Protein AF-A0A994J4E2-F1 (afdb_monomer)

Organism: Homo sapiens (NCBI:txid9606)

pLDDT: mean 79.65, std 12.34, range [60.25, 97.19]

Solvent-accessible surface area (backbone atoms only — not comparable to full-atom values): 2993 Å² total; per-residue (Å²): 109,69,68,59,52,50,51,52,49,53,56,26,72,77,36,73,48,64,42,63,47,63,46,93,92,52,74,72,66,46,52,42,48,81,49,70,90,64,77,72,74,79,78,80,88,129

Sequence (46 aa):
MCAARLAAAAAAAQSVYAFSARPLAGGEPVSLGSLRGKVQPPLPDH

Structure (mmCIF, N/CA/C/O backbone):
data_AF-A0A994J4E2-F1
#
_entry.id   AF-A0A994J4E2-F1
#
loop_
_atom_site.group_PDB
_atom_site.id
_atom_site.type_symbol
_atom_site.label_atom_id
_atom_site.label_alt_id
_atom_site.label_comp_id
_atom_site.label_asym_id
_atom_site.label_entity_id
_atom_site.label_seq_id
_atom_site.pdbx_PDB_ins_code
_atom_site.Cartn_x
_atom_site.Cartn_y
_atom_site.Cartn_z
_atom_site.occupancy
_atom_site.B_iso_or_equiv
_atom_site.auth_seq_id
_atom_site.auth_comp_id
_atom_site.auth_asym_id
_atom_site.auth_atom_id
_atom_site.pdbx_PDB_model_num
ATOM 1 N N . MET A 1 1 ? 6.971 -23.282 -1.699 1.00 65.88 1 MET A N 1
ATOM 2 C CA . MET A 1 1 ? 6.147 -22.147 -1.204 1.00 65.88 1 MET A CA 1
ATOM 3 C C . MET A 1 1 ? 6.842 -21.299 -0.135 1.00 65.88 1 MET A C 1
ATOM 5 O O . MET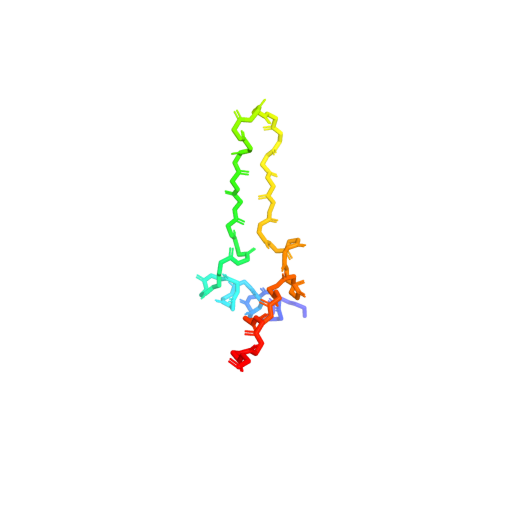 A 1 1 ? 6.804 -20.084 -0.265 1.00 65.88 1 MET A O 1
ATOM 9 N N . CYS A 1 2 ? 7.486 -21.881 0.889 1.00 69.12 2 CYS A N 1
ATOM 10 C CA . CYS A 1 2 ? 8.115 -21.108 1.978 1.00 69.12 2 CYS A CA 1
ATOM 11 C C . CYS A 1 2 ? 9.247 -20.171 1.496 1.00 69.12 2 CYS A C 1
ATOM 13 O O . CYS A 1 2 ? 9.231 -18.980 1.788 1.00 69.12 2 CYS A O 1
ATOM 15 N N . ALA A 1 3 ? 10.153 -20.674 0.647 1.00 64.44 3 ALA A N 1
ATOM 16 C CA . ALA A 1 3 ? 11.251 -19.882 0.077 1.00 64.44 3 ALA A CA 1
ATOM 17 C C . ALA A 1 3 ? 10.774 -18.719 -0.816 1.00 64.44 3 ALA A C 1
ATOM 19 O O . ALA A 1 3 ? 11.331 -17.629 -0.762 1.00 64.44 3 ALA A O 1
ATOM 20 N N . ALA A 1 4 ? 9.696 -18.915 -1.585 1.00 66.00 4 ALA A N 1
ATOM 21 C CA . ALA A 1 4 ? 9.108 -17.859 -2.415 1.00 66.00 4 ALA A CA 1
ATOM 22 C C . ALA A 1 4 ? 8.466 -16.746 -1.567 1.00 66.00 4 ALA A C 1
ATOM 24 O O . ALA A 1 4 ? 8.580 -15.570 -1.898 1.00 66.00 4 ALA A O 1
ATOM 25 N N . ARG A 1 5 ? 7.835 -17.109 -0.441 1.00 68.31 5 ARG A N 1
ATOM 26 C CA . ARG A 1 5 ? 7.305 -16.142 0.532 1.00 68.31 5 ARG A CA 1
ATOM 27 C C . ARG A 1 5 ? 8.421 -15.356 1.220 1.00 68.31 5 ARG A C 1
ATOM 29 O O . ARG A 1 5 ? 8.292 -14.148 1.363 1.00 68.31 5 ARG A O 1
ATOM 36 N N . LEU A 1 6 ? 9.521 -16.018 1.580 1.00 67.12 6 LEU A N 1
ATOM 37 C CA . LEU A 1 6 ? 10.702 -15.373 2.165 1.00 67.12 6 LEU A CA 1
ATOM 38 C C . LEU A 1 6 ? 11.383 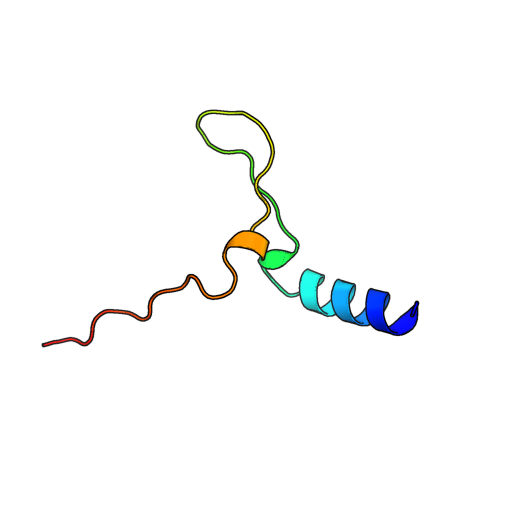-14.413 1.179 1.00 67.12 6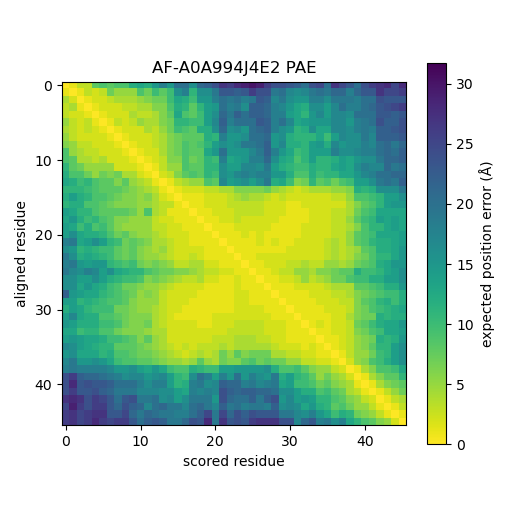 LEU A C 1
ATOM 40 O O . LEU A 1 6 ? 11.697 -13.287 1.549 1.00 67.12 6 LEU A O 1
ATOM 44 N N . ALA A 1 7 ? 11.539 -14.811 -0.085 1.00 65.38 7 ALA A N 1
ATOM 45 C CA . ALA A 1 7 ? 12.100 -13.952 -1.127 1.00 65.38 7 ALA A CA 1
ATOM 46 C C . ALA A 1 7 ? 11.210 -12.730 -1.416 1.00 65.38 7 ALA A C 1
ATOM 48 O O . ALA A 1 7 ? 11.708 -11.611 -1.532 1.00 65.38 7 ALA A O 1
ATOM 49 N N . ALA A 1 8 ? 9.887 -12.918 -1.467 1.00 65.12 8 ALA A N 1
ATOM 50 C CA . ALA A 1 8 ? 8.936 -11.820 -1.623 1.00 65.12 8 ALA A CA 1
ATOM 51 C C . ALA A 1 8 ? 8.946 -10.867 -0.416 1.00 65.12 8 ALA A C 1
ATOM 53 O O . ALA A 1 8 ? 8.885 -9.654 -0.602 1.00 65.12 8 ALA A O 1
ATOM 54 N N . ALA A 1 9 ? 9.072 -11.393 0.806 1.00 64.19 9 ALA A N 1
ATOM 55 C CA . ALA A 1 9 ? 9.192 -10.590 2.019 1.00 64.19 9 ALA A CA 1
ATOM 56 C C . ALA A 1 9 ? 10.506 -9.793 2.061 1.00 64.19 9 ALA A C 1
ATOM 58 O O . ALA A 1 9 ? 10.488 -8.625 2.431 1.00 64.19 9 ALA A O 1
ATOM 59 N N . ALA A 1 10 ? 11.625 -10.375 1.622 1.00 65.06 10 ALA A N 1
ATOM 60 C CA . ALA A 1 10 ? 12.912 -9.683 1.538 1.00 65.06 10 ALA A CA 1
ATOM 61 C C . ALA A 1 10 ? 12.908 -8.565 0.479 1.00 65.06 10 ALA A C 1
ATOM 63 O O . ALA A 1 10 ? 13.372 -7.459 0.745 1.00 65.06 10 ALA A O 1
ATOM 64 N N . ALA A 1 11 ? 12.322 -8.818 -0.697 1.00 63.06 11 AL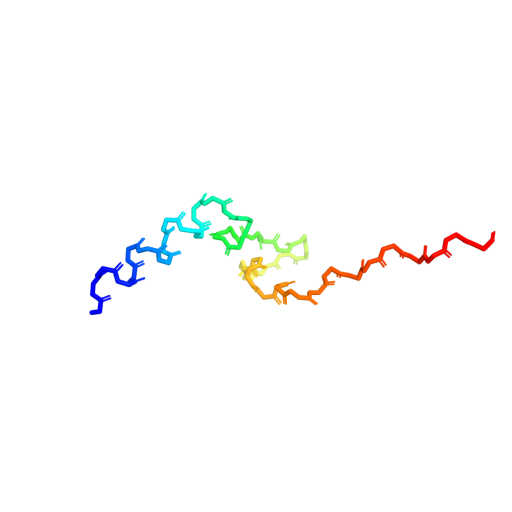A A N 1
ATOM 65 C CA . ALA A 1 11 ? 12.149 -7.799 -1.733 1.00 63.06 11 ALA A CA 1
ATOM 66 C C . ALA A 1 11 ? 11.180 -6.687 -1.296 1.00 63.06 11 ALA A C 1
ATOM 68 O O . ALA A 1 11 ? 11.387 -5.516 -1.609 1.00 63.06 11 ALA A O 1
ATOM 69 N N . ALA A 1 12 ? 10.131 -7.038 -0.545 1.00 63.31 12 ALA A N 1
ATOM 70 C CA . ALA A 1 12 ? 9.227 -6.065 0.052 1.00 63.31 12 ALA A CA 1
ATOM 71 C C . ALA A 1 12 ? 9.923 -5.251 1.155 1.00 63.31 12 ALA A C 1
ATOM 73 O O . ALA A 1 12 ? 9.726 -4.047 1.203 1.00 63.31 12 ALA A O 1
ATOM 74 N N . ALA A 1 13 ? 10.781 -5.856 1.983 1.00 63.72 13 ALA A N 1
ATOM 75 C CA . ALA A 1 13 ? 11.528 -5.158 3.035 1.00 63.72 13 ALA A CA 1
ATOM 76 C C . ALA A 1 13 ? 12.496 -4.092 2.489 1.00 63.72 13 ALA A C 1
ATOM 78 O O . ALA A 1 13 ? 12.796 -3.122 3.176 1.00 63.72 13 ALA A O 1
ATOM 79 N N . GLN A 1 14 ? 12.948 -4.244 1.242 1.00 75.00 14 GLN A N 1
ATOM 80 C CA . GLN A 1 14 ? 13.759 -3.248 0.532 1.00 75.00 14 GLN A CA 1
ATOM 81 C C . GLN A 1 14 ? 12.914 -2.254 -0.284 1.00 75.00 14 GLN A C 1
ATOM 83 O O . GLN A 1 14 ? 13.452 -1.406 -0.992 1.00 75.00 14 GLN A O 1
ATOM 88 N N . SER A 1 15 ? 11.586 -2.356 -0.216 1.00 81.81 15 SER A N 1
ATOM 89 C CA . SER A 1 15 ? 10.652 -1.587 -1.026 1.00 81.81 15 SER A CA 1
ATOM 90 C C . SER A 1 15 ? 9.663 -0.810 -0.163 1.00 81.81 15 SER A C 1
ATOM 92 O O . SER A 1 15 ? 9.184 -1.275 0.867 1.00 81.81 15 SER A O 1
ATOM 94 N N . VAL A 1 16 ? 9.246 0.357 -0.655 1.00 84.31 16 VAL A N 1
ATOM 95 C CA . VAL A 1 16 ? 8.154 1.138 -0.055 1.00 84.31 16 VAL A CA 1
ATOM 96 C C . VAL A 1 16 ? 6.843 0.344 0.044 1.00 84.31 16 VAL A C 1
ATOM 98 O O . VAL A 1 16 ? 5.997 0.649 0.876 1.00 84.31 16 VAL A O 1
ATOM 101 N N . TYR A 1 17 ? 6.671 -0.717 -0.751 1.00 86.75 17 TYR A N 1
ATOM 102 C CA . TYR A 1 17 ? 5.447 -1.520 -0.779 1.00 86.75 17 TYR A CA 1
ATOM 103 C C . TYR A 1 17 ? 5.212 -2.393 0.466 1.00 86.75 17 TYR A C 1
ATOM 105 O O . TYR A 1 17 ? 4.086 -2.855 0.645 1.00 86.75 17 TYR A O 1
ATOM 113 N N . ALA A 1 18 ? 6.218 -2.618 1.325 1.00 88.44 18 ALA A N 1
ATOM 114 C CA . ALA A 1 18 ? 6.016 -3.287 2.619 1.00 88.44 18 ALA A CA 1
ATOM 115 C C . ALA A 1 18 ? 5.379 -2.384 3.683 1.00 88.44 18 ALA A C 1
ATOM 117 O O . ALA A 1 18 ? 4.960 -2.874 4.730 1.00 88.44 18 ALA A O 1
ATOM 118 N N . PHE A 1 19 ? 5.307 -1.077 3.433 1.00 87.69 19 PHE A N 1
ATOM 119 C CA . PHE A 1 19 ? 4.810 -0.110 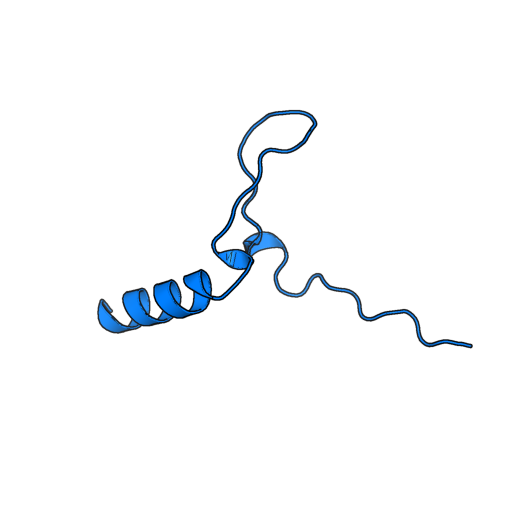4.399 1.00 87.69 19 PHE A CA 1
ATOM 120 C C . PHE A 1 19 ? 3.327 0.204 4.172 1.00 87.69 19 PHE A C 1
ATOM 122 O O . PHE A 1 19 ? 2.779 0.092 3.069 1.00 87.69 19 PHE A O 1
ATOM 129 N N . SER A 1 20 ? 2.676 0.637 5.246 1.00 92.75 20 SER A N 1
ATOM 130 C CA . SER A 1 20 ? 1.315 1.167 5.242 1.00 92.75 20 SER A CA 1
ATOM 131 C C . SER A 1 20 ? 1.262 2.456 6.048 1.00 92.75 20 SER A C 1
ATOM 133 O O . SER A 1 20 ? 1.994 2.588 7.028 1.00 92.75 20 SER A O 1
ATOM 135 N N . ALA A 1 21 ? 0.366 3.367 5.684 1.00 93.19 21 ALA A N 1
ATOM 136 C CA . ALA A 1 21 ? 0.155 4.618 6.405 1.00 93.19 21 ALA A CA 1
ATOM 137 C C . ALA A 1 21 ? -1.335 4.838 6.680 1.00 93.19 21 ALA A C 1
ATOM 139 O O . ALA A 1 21 ? -2.184 4.447 5.878 1.00 93.19 21 ALA A O 1
ATOM 140 N N . ARG A 1 22 ? -1.664 5.470 7.812 1.00 95.88 22 ARG A N 1
ATOM 141 C CA . ARG A 1 22 ? -3.037 5.914 8.081 1.00 95.88 22 ARG A CA 1
ATOM 142 C C . ARG A 1 22 ? -3.315 7.206 7.308 1.00 95.88 22 ARG A C 1
ATOM 144 O O . ARG A 1 22 ? -2.486 8.116 7.377 1.00 95.88 22 ARG A O 1
ATOM 151 N N . PRO A 1 23 ? -4.447 7.307 6.589 1.00 93.81 23 PRO A N 1
ATOM 152 C CA . PRO A 1 23 ? -4.844 8.556 5.953 1.00 93.81 23 PRO A CA 1
ATOM 153 C C . PRO A 1 23 ? -4.997 9.687 6.974 1.00 93.81 23 PRO A C 1
ATOM 155 O O . PRO A 1 23 ? -5.385 9.451 8.117 1.00 93.81 23 PRO A O 1
ATOM 158 N N . LEU A 1 24 ? -4.757 10.929 6.542 1.00 95.50 24 LEU A N 1
ATOM 159 C CA . LEU A 1 24 ? -4.939 12.117 7.389 1.00 95.50 24 LEU A CA 1
ATOM 160 C C . LEU A 1 24 ? -6.388 12.288 7.862 1.00 95.50 24 LEU A C 1
ATOM 162 O O . LEU A 1 24 ? -6.617 12.722 8.984 1.00 95.50 24 LEU A O 1
ATOM 166 N N . ALA A 1 25 ? -7.359 11.890 7.035 1.00 96.62 25 ALA A N 1
ATOM 167 C CA . ALA A 1 25 ? -8.775 11.851 7.404 1.00 96.62 25 ALA A CA 1
ATOM 168 C C . ALA A 1 25 ? -9.106 10.769 8.459 1.00 96.62 25 ALA A C 1
ATOM 170 O O . ALA A 1 25 ? -10.256 10.640 8.869 1.00 96.62 25 ALA A O 1
ATOM 171 N N . GLY A 1 26 ? -8.115 9.985 8.894 1.00 94.25 26 GLY A N 1
ATOM 172 C CA . GLY A 1 26 ? -8.292 8.825 9.758 1.00 94.25 26 GLY A CA 1
ATOM 173 C C . GLY A 1 26 ? -8.693 7.563 8.990 1.00 94.25 26 GLY A C 1
ATOM 174 O O . GLY A 1 26 ? -8.664 7.516 7.760 1.00 94.25 26 GLY A O 1
ATOM 175 N N . GLY A 1 27 ? -9.048 6.518 9.741 1.00 95.69 27 GLY A N 1
ATOM 176 C CA . GLY A 1 27 ? -9.483 5.227 9.203 1.00 95.69 27 GLY A CA 1
ATOM 177 C C . GLY A 1 27 ? -8.378 4.172 9.098 1.00 95.69 27 GLY A C 1
ATOM 178 O O . GLY A 1 27 ? -7.356 4.224 9.800 1.00 95.69 27 GLY A O 1
ATOM 179 N N . GLU A 1 28 ? -8.627 3.181 8.242 1.00 97.19 28 GLU A N 1
ATOM 180 C CA . GLU A 1 28 ? -7.774 2.001 8.107 1.00 97.19 28 GLU A CA 1
ATOM 181 C C . GLU A 1 28 ? -6.445 2.316 7.402 1.00 97.19 28 GLU A C 1
ATOM 183 O O . GLU A 1 28 ? -6.419 3.104 6.451 1.00 97.19 28 GLU A O 1
ATOM 188 N N . PRO A 1 29 ? -5.323 1.713 7.843 1.00 94.50 29 PRO A N 1
ATOM 189 C CA . PRO A 1 29 ? -4.043 1.861 7.167 1.00 94.50 29 PRO A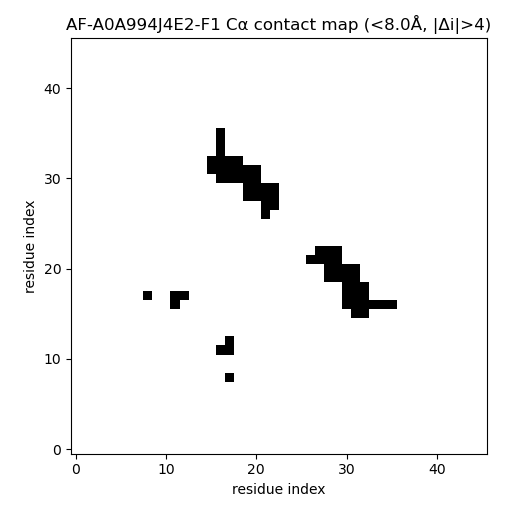 CA 1
ATOM 190 C C . PRO A 1 29 ? -4.122 1.411 5.707 1.00 94.50 29 PRO A C 1
ATOM 192 O O . PRO A 1 29 ? -4.546 0.298 5.397 1.00 94.50 29 PRO A O 1
ATOM 195 N N . VAL A 1 30 ? -3.642 2.257 4.802 1.00 93.44 30 VAL A N 1
ATOM 196 C CA . VAL A 1 30 ? -3.556 1.943 3.377 1.00 93.44 30 VAL A CA 1
ATOM 197 C C . VAL A 1 30 ? -2.157 1.418 3.079 1.00 93.44 30 VAL A C 1
ATOM 199 O O . VAL A 1 30 ? -1.157 2.073 3.379 1.00 93.44 30 VAL A O 1
ATOM 202 N N . SER A 1 31 ? -2.075 0.224 2.486 1.00 92.19 31 SER A N 1
ATOM 203 C CA . SER A 1 31 ? -0.803 -0.345 2.030 1.00 92.19 31 SER A CA 1
ATOM 204 C C . SER A 1 31 ? -0.303 0.380 0.784 1.00 92.19 31 SER A C 1
ATOM 206 O O . SER A 1 31 ? -1.025 0.501 -0.214 1.00 92.19 31 SER A O 1
ATOM 208 N N . LEU A 1 32 ? 0.966 0.790 0.805 1.00 90.19 32 LEU A N 1
ATOM 209 C CA . LEU A 1 32 ? 1.617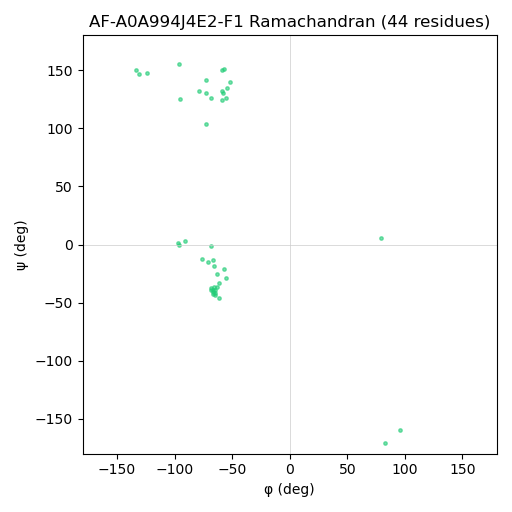 1.418 -0.344 1.00 90.19 32 LEU A CA 1
ATOM 210 C C . LEU A 1 32 ? 1.764 0.445 -1.523 1.00 90.19 32 LEU A C 1
ATOM 212 O O . LEU A 1 32 ? 1.883 0.885 -2.663 1.00 90.19 32 LEU A O 1
ATOM 216 N N . GLY A 1 33 ? 1.671 -0.873 -1.293 1.00 90.25 33 GLY A N 1
ATOM 217 C CA . GLY A 1 33 ? 1.622 -1.886 -2.353 1.00 90.25 33 GLY A CA 1
ATOM 218 C C . GLY A 1 33 ? 0.493 -1.663 -3.368 1.00 90.25 33 GLY A C 1
ATOM 219 O O . GLY A 1 33 ? 0.660 -1.978 -4.545 1.00 90.25 33 GLY A O 1
ATOM 220 N N . SER A 1 34 ? -0.611 -1.034 -2.948 1.00 88.44 34 SER A N 1
ATOM 221 C CA . SER A 1 34 ? -1.729 -0.654 -3.827 1.00 88.44 34 SER A CA 1
ATOM 222 C C . SER A 1 34 ? -1.371 0.423 -4.863 1.00 88.44 34 SER A C 1
ATOM 224 O O . SER A 1 34 ? -2.141 0.658 -5.798 1.00 88.44 34 SER A O 1
ATOM 226 N N . LEU A 1 35 ? -0.225 1.093 -4.708 1.00 87.62 35 LEU A N 1
ATOM 227 C CA . LEU A 1 35 ? 0.276 2.139 -5.602 1.00 87.62 35 LEU A CA 1
ATOM 228 C C . LEU A 1 35 ? 1.284 1.621 -6.632 1.00 87.62 35 LEU A C 1
ATOM 230 O O . LEU A 1 35 ? 1.791 2.398 -7.441 1.00 87.62 35 LEU A O 1
ATOM 234 N N . ARG A 1 36 ? 1.586 0.318 -6.634 1.00 87.38 36 ARG A N 1
ATOM 235 C CA . ARG A 1 36 ? 2.474 -0.272 -7.637 1.00 87.38 36 ARG A CA 1
ATOM 236 C C . ARG A 1 36 ? 1.954 0.039 -9.045 1.00 87.38 36 ARG A C 1
ATOM 238 O O . ARG A 1 36 ? 0.800 -0.235 -9.353 1.00 87.38 36 ARG A O 1
ATOM 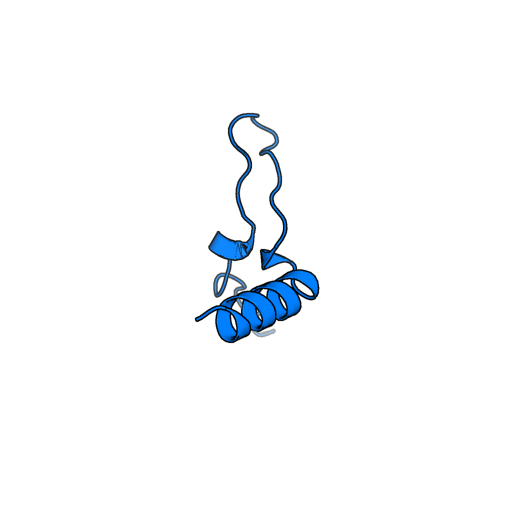245 N N . GLY A 1 37 ? 2.814 0.613 -9.887 1.00 85.31 37 GLY A N 1
ATOM 246 C CA . GLY A 1 37 ? 2.468 0.998 -11.261 1.00 85.31 37 GLY A CA 1
ATOM 247 C C . GLY A 1 37 ? 1.687 2.310 -11.396 1.00 85.31 37 GLY A C 1
ATOM 248 O O . GLY A 1 37 ? 1.293 2.648 -12.504 1.00 85.31 37 GLY A O 1
ATOM 249 N N . LYS A 1 38 ? 1.471 3.057 -10.302 1.00 82.75 38 LYS A N 1
ATOM 250 C CA . LYS A 1 38 ? 0.765 4.352 -10.319 1.00 82.75 38 LYS A CA 1
ATOM 251 C C . LYS A 1 38 ? 1.685 5.573 -10.381 1.00 82.75 38 LYS A C 1
ATOM 253 O O . LYS A 1 38 ? 1.190 6.695 -10.388 1.00 82.75 38 LYS A O 1
ATOM 258 N N . VAL A 1 39 ? 3.006 5.380 -10.413 1.00 74.38 39 VAL A N 1
ATOM 259 C CA . VAL A 1 39 ? 3.940 6.486 -10.660 1.00 74.38 39 VAL A CA 1
ATOM 260 C C . VAL A 1 39 ? 3.823 6.863 -12.129 1.00 74.38 39 VAL A C 1
ATOM 262 O O . VAL A 1 39 ? 4.312 6.151 -13.004 1.00 74.38 39 VAL A O 1
ATOM 265 N N . GLN A 1 40 ? 3.131 7.969 -12.381 1.00 60.25 40 GLN A N 1
ATOM 266 C CA . GLN A 1 40 ? 3.123 8.604 -13.685 1.00 60.25 40 GLN A CA 1
ATOM 267 C C . GLN A 1 40 ? 4.522 9.189 -13.925 1.00 60.25 40 GLN A C 1
ATOM 269 O O . GLN A 1 40 ? 5.023 9.903 -13.050 1.00 6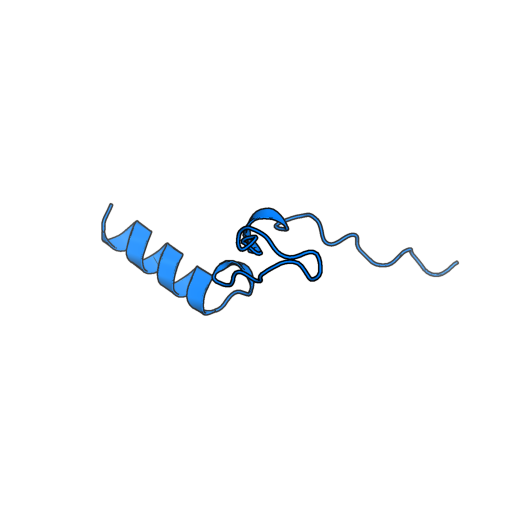0.25 40 GLN A O 1
ATOM 274 N N . PRO A 1 41 ? 5.195 8.863 -15.045 1.00 65.25 41 PRO A N 1
ATOM 275 C CA . PRO A 1 41 ? 6.443 9.530 -15.386 1.00 65.25 41 PRO A CA 1
ATOM 276 C C . PRO A 1 41 ? 6.204 11.046 -15.482 1.00 65.25 41 PRO A C 1
ATOM 278 O O . PRO A 1 41 ? 5.080 11.461 -15.794 1.00 65.25 41 PRO A O 1
ATOM 281 N N . PRO A 1 42 ? 7.227 11.871 -15.195 1.00 71.38 42 PRO A N 1
ATOM 282 C CA . PRO A 1 42 ? 7.125 13.312 -15.386 1.00 71.38 42 PRO A CA 1
ATOM 283 C C . PRO A 1 42 ? 6.648 13.609 -16.813 1.00 71.38 42 PRO A C 1
ATOM 285 O O . PRO A 1 42 ? 7.035 12.915 -17.758 1.00 71.38 42 PRO A O 1
ATOM 288 N N . LEU A 1 43 ? 5.763 14.603 -16.950 1.00 72.06 43 LEU A N 1
ATOM 289 C CA . LEU A 1 43 ? 5.353 15.103 -18.263 1.00 72.06 43 LEU A CA 1
ATOM 290 C C . LEU A 1 43 ? 6.631 15.498 -19.027 1.00 72.06 43 LEU A C 1
ATOM 292 O O . LEU A 1 43 ? 7.494 16.125 -18.410 1.00 72.06 43 LEU A O 1
ATOM 296 N N . PRO A 1 44 ? 6.795 15.126 -20.309 1.00 73.75 44 PRO A N 1
ATOM 297 C CA . PRO A 1 44 ? 7.956 15.567 -21.070 1.00 73.75 44 PRO A CA 1
ATOM 298 C C . PRO A 1 44 ? 7.985 17.098 -21.110 1.00 73.75 44 PRO A C 1
ATOM 300 O O . PRO A 1 44 ? 6.959 17.723 -21.386 1.00 73.75 44 PRO A O 1
ATOM 303 N N . ASP A 1 45 ? 9.148 17.680 -20.812 1.00 77.94 45 ASP A N 1
ATOM 304 C CA . ASP A 1 45 ? 9.386 19.112 -20.981 1.00 77.94 45 ASP A CA 1
ATOM 305 C C . ASP A 1 45 ? 9.159 19.480 -22.458 1.00 77.94 45 ASP A C 1
ATOM 307 O O . ASP A 1 45 ? 9.733 18.855 -23.356 1.00 77.94 45 ASP A O 1
ATOM 311 N N . HIS A 1 46 ? 8.265 20.445 -22.694 1.00 67.06 46 HIS A N 1
ATOM 312 C CA . HIS A 1 46 ? 8.003 21.036 -24.008 1.00 67.06 46 HIS A CA 1
ATOM 313 C C . HIS A 1 46 ? 9.032 22.115 -24.339 1.00 67.06 46 HIS A C 1
ATOM 315 O O . HIS A 1 46 ? 9.280 22.972 -23.460 1.00 67.06 46 HIS A O 1
#

Radius of gyration: 14.95 Å; Cα contacts (8 Å, |Δi|>4): 33; chains: 1; bounding box: 23×43×34 Å

Secondary structure (DSSP, 8-state):
-HHHHHHHHHHHHTSGGG-EE--TT-SSPEEGGGGTT--PPPPPP-

Foldseek 3Di:
DVVVVVVVVVVVVVDQQVDWDADPVGDDTDGCVVCVPVPDPPDPDD

Nearest PDB structures (foldseek):
  7kfk-assembly2_C  TM=5.175E-01  e=4.930E+00  Plasmodium falciparum 3D7

Mean predicted aligned error: 9.56 Å